Protein AF-A0A6B3ELK3-F1 (afdb_monomer)

Foldseek 3Di:
DAAEDEQQCHDCPPPDDPHHYHYDVHRPDPVGSVVVVVVVQVVVVPDPDDDDDDPPDDDPDPCVVVVVVVVCVVDVPDDDDFDFDADPVRDGDPVRDDDDCPDDPVD

Structure (mmCIF, N/CA/C/O backbone):
data_AF-A0A6B3ELK3-F1
#
_entry.id   AF-A0A6B3ELK3-F1
#
loop_
_atom_site.group_PDB
_atom_site.id
_atom_site.type_symbol
_atom_site.label_atom_id
_atom_site.label_alt_id
_atom_site.label_comp_id
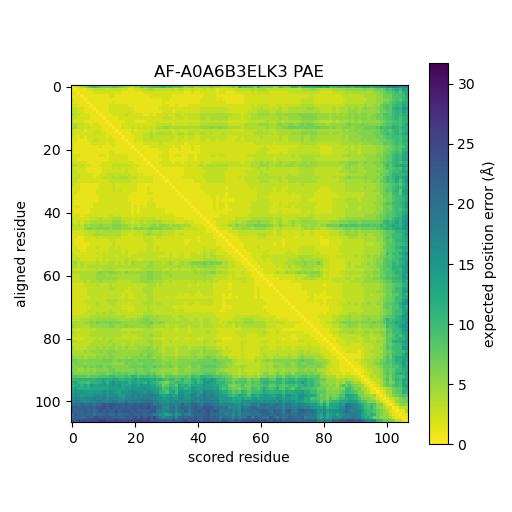_atom_site.label_asym_id
_atom_site.label_entity_id
_atom_site.label_seq_id
_atom_site.pdbx_PDB_ins_code
_atom_site.Cartn_x
_atom_site.Cartn_y
_atom_site.Cartn_z
_atom_site.occupancy
_atom_site.B_iso_or_equiv
_atom_site.auth_seq_id
_atom_site.auth_comp_id
_atom_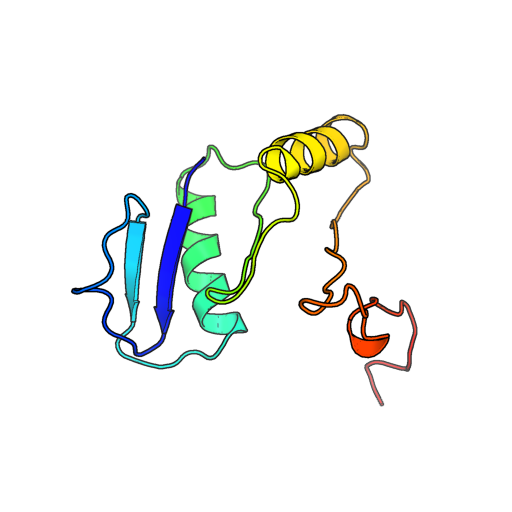site.auth_asym_id
_atom_sit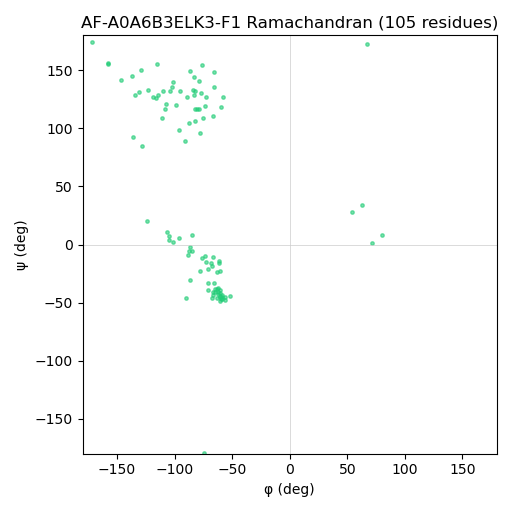e.auth_atom_id
_atom_site.pdbx_PDB_model_num
ATOM 1 N N . ALA A 1 1 ? -12.923 -2.562 -2.382 1.00 84.94 1 AL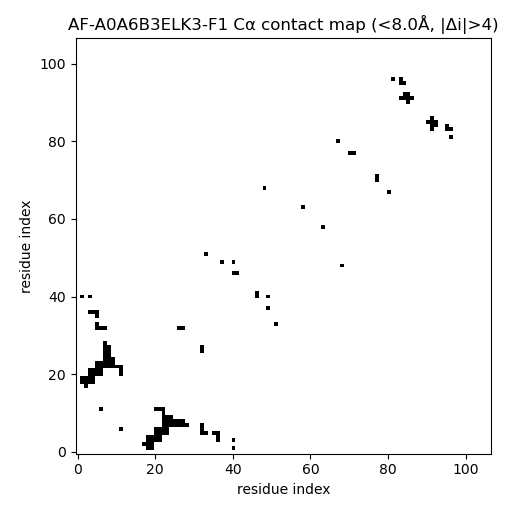A A N 1
ATOM 2 C CA . ALA A 1 1 ? -11.659 -1.874 -2.052 1.00 84.94 1 ALA A CA 1
ATOM 3 C C . ALA A 1 1 ? -10.982 -1.462 -3.352 1.00 84.94 1 ALA A C 1
ATOM 5 O O . ALA A 1 1 ? -11.174 -2.155 -4.346 1.00 84.94 1 ALA A O 1
ATOM 6 N N . ARG A 1 2 ? -10.230 -0.358 -3.365 1.00 94.38 2 ARG A N 1
ATOM 7 C CA . ARG A 1 2 ? -9.350 -0.010 -4.490 1.00 94.38 2 ARG A CA 1
ATOM 8 C C . ARG A 1 2 ? -7.987 -0.641 -4.233 1.00 94.38 2 ARG A C 1
ATOM 10 O O . ARG A 1 2 ? -7.436 -0.448 -3.156 1.00 94.38 2 ARG A O 1
ATOM 17 N N . VAL A 1 3 ? -7.474 -1.401 -5.194 1.00 96.12 3 VAL A N 1
ATOM 18 C CA . VAL A 1 3 ? -6.170 -2.067 -5.084 1.00 96.12 3 VAL A CA 1
ATOM 19 C C . VAL A 1 3 ? -5.276 -1.542 -6.195 1.00 96.12 3 VAL A C 1
ATOM 21 O O . VAL A 1 3 ? -5.669 -1.560 -7.361 1.00 96.12 3 VAL A O 1
ATOM 24 N N . VAL A 1 4 ? -4.091 -1.062 -5.826 1.00 97.75 4 VAL A N 1
ATOM 25 C CA . VAL A 1 4 ? -3.064 -0.586 -6.756 1.00 97.75 4 VAL A CA 1
ATOM 26 C C . VAL A 1 4 ? -1.853 -1.498 -6.618 1.00 97.75 4 VAL A C 1
ATOM 28 O O . VAL A 1 4 ? -1.348 -1.677 -5.515 1.00 97.75 4 VAL A O 1
ATOM 31 N N . LEU A 1 5 ? -1.395 -2.065 -7.732 1.00 97.88 5 LEU A N 1
ATOM 32 C CA . LEU A 1 5 ? -0.178 -2.869 -7.801 1.00 97.88 5 LEU A CA 1
ATOM 33 C C . LEU A 1 5 ? 0.899 -2.073 -8.537 1.00 97.88 5 LEU A C 1
ATOM 35 O O . LEU A 1 5 ? 0.741 -1.768 -9.721 1.00 97.88 5 LEU A O 1
ATOM 39 N N . VAL A 1 6 ? 1.991 -1.745 -7.849 1.00 98.31 6 VAL A N 1
ATOM 40 C CA . VAL A 1 6 ? 3.097 -0.960 -8.413 1.00 98.31 6 VAL A CA 1
ATOM 41 C C . VAL A 1 6 ? 4.230 -1.884 -8.842 1.00 98.31 6 VAL A C 1
ATOM 43 O O . VAL A 1 6 ? 4.819 -2.584 -8.027 1.00 98.31 6 VAL A O 1
ATOM 46 N N . GLY A 1 7 ? 4.563 -1.860 -10.130 1.00 97.81 7 GLY A N 1
ATOM 47 C CA . GLY A 1 7 ? 5.693 -2.591 -10.694 1.00 97.81 7 GLY A CA 1
ATOM 48 C C . GLY A 1 7 ? 6.936 -1.716 -10.672 1.00 97.81 7 GLY A C 1
ATOM 49 O O . GLY A 1 7 ? 7.188 -0.983 -11.622 1.00 97.81 7 GLY A O 1
ATOM 50 N N . ASN A 1 8 ? 7.708 -1.754 -9.591 1.00 97.06 8 ASN A N 1
ATOM 51 C CA . ASN A 1 8 ? 8.845 -0.854 -9.390 1.00 97.06 8 ASN A CA 1
ATOM 52 C C . ASN A 1 8 ? 10.069 -1.301 -10.223 1.00 97.06 8 ASN A C 1
ATOM 54 O O . ASN A 1 8 ? 10.794 -2.206 -9.813 1.00 97.06 8 ASN A O 1
ATOM 58 N N . ALA A 1 9 ? 10.262 -0.729 -11.420 1.00 97.44 9 ALA A N 1
ATOM 59 C CA . ALA A 1 9 ? 11.136 -1.265 -12.482 1.00 97.44 9 ALA A CA 1
ATOM 60 C C . ALA A 1 9 ? 10.834 -2.722 -12.876 1.00 97.44 9 ALA A C 1
ATOM 62 O O . ALA A 1 9 ? 11.719 -3.455 -13.315 1.00 97.44 9 ALA A O 1
ATOM 63 N N . THR A 1 10 ? 9.583 -3.154 -12.709 1.00 95.94 10 THR A N 1
ATOM 64 C CA . THR A 1 10 ? 9.159 -4.533 -12.973 1.00 95.94 10 THR A CA 1
ATOM 65 C C . THR A 1 10 ? 7.912 -4.534 -13.844 1.00 95.94 10 THR A C 1
ATOM 67 O O . THR A 1 10 ? 6.945 -3.821 -13.570 1.00 95.94 10 THR A O 1
ATOM 70 N N . SER A 1 11 ? 7.928 -5.339 -14.908 1.00 96.19 11 SER A N 1
ATOM 71 C CA . SER A 1 11 ? 6.761 -5.516 -15.774 1.00 96.19 11 SER A CA 1
ATOM 72 C C . SER A 1 11 ? 5.625 -6.195 -15.013 1.00 96.19 11 SER A C 1
ATOM 74 O O . SER A 1 11 ? 5.833 -7.201 -14.343 1.00 96.19 11 SER A O 1
ATOM 76 N N . LEU A 1 12 ? 4.406 -5.680 -15.178 1.00 97.44 12 LEU A N 1
ATOM 77 C CA . LEU A 1 12 ? 3.180 -6.285 -14.644 1.00 97.44 12 LEU A CA 1
ATOM 78 C C . LEU A 1 12 ? 2.326 -6.947 -15.737 1.00 97.44 12 LEU A C 1
ATOM 80 O O . LEU A 1 12 ? 1.161 -7.277 -15.492 1.00 97.44 12 LEU A O 1
ATOM 84 N N . ALA A 1 13 ? 2.857 -7.095 -16.956 1.00 96.25 13 ALA A N 1
ATOM 85 C CA . ALA A 1 13 ? 2.103 -7.602 -18.105 1.00 96.25 13 ALA A CA 1
ATOM 86 C C . ALA A 1 13 ? 1.495 -8.985 -17.820 1.00 96.25 13 ALA A C 1
ATOM 88 O O . ALA A 1 13 ? 0.295 -9.175 -18.014 1.00 96.25 13 ALA A O 1
ATOM 89 N N . ASP A 1 14 ? 2.293 -9.881 -17.237 1.00 96.19 14 ASP A N 1
ATOM 90 C CA . ASP A 1 14 ? 1.922 -11.282 -17.005 1.00 96.19 14 ASP A CA 1
ATOM 91 C C . ASP A 1 14 ? 1.161 -11.517 -15.686 1.00 96.19 14 ASP A C 1
ATOM 93 O O . ASP A 1 14 ? 0.739 -12.634 -15.394 1.00 96.19 14 ASP A O 1
ATOM 97 N N . VAL A 1 15 ? 0.948 -10.475 -14.874 1.00 96.50 15 VAL A N 1
ATOM 98 C CA . VAL A 1 15 ? 0.263 -10.604 -13.579 1.00 96.50 15 VAL A CA 1
ATOM 99 C C . VAL A 1 15 ? -1.254 -10.597 -13.780 1.00 96.50 15 VAL A C 1
ATOM 101 O O . VAL A 1 15 ? -1.839 -9.549 -14.034 1.00 96.50 15 VAL A O 1
ATOM 104 N N . ALA A 1 16 ? -1.939 -11.730 -13.658 1.00 96.75 16 ALA A N 1
ATOM 105 C CA . ALA A 1 16 ? -3.403 -11.760 -13.722 1.00 96.75 16 ALA A CA 1
ATOM 106 C C . ALA A 1 16 ? -4.018 -11.222 -12.414 1.00 96.75 16 ALA A C 1
ATOM 108 O O . ALA A 1 16 ? -3.932 -11.866 -11.374 1.00 96.75 16 ALA A O 1
ATOM 109 N N . THR A 1 17 ? -4.621 -10.030 -12.449 1.00 95.69 17 THR A N 1
ATOM 110 C CA . THR A 1 17 ? -5.254 -9.394 -11.281 1.00 95.69 17 THR A CA 1
ATOM 111 C C . THR A 1 17 ? -6.294 -8.362 -11.712 1.00 95.69 17 THR A C 1
ATOM 113 O O . THR A 1 17 ? -6.196 -7.801 -12.805 1.00 95.69 17 THR A O 1
ATOM 116 N N . GLU A 1 18 ? -7.265 -8.092 -10.841 1.00 96.19 18 GLU A N 1
ATOM 117 C CA . GLU A 1 18 ? -8.232 -6.995 -10.984 1.00 96.19 18 GLU A CA 1
ATOM 118 C C . GLU A 1 18 ? -7.688 -5.655 -10.451 1.00 96.19 18 GLU A C 1
ATOM 120 O O . GLU A 1 18 ? -8.334 -4.618 -10.593 1.00 96.19 18 GLU A O 1
ATOM 125 N N . ALA A 1 19 ? -6.501 -5.656 -9.832 1.00 96.94 19 ALA A N 1
ATOM 126 C CA . ALA A 1 19 ? -5.865 -4.445 -9.327 1.00 96.94 19 ALA A CA 1
ATOM 127 C C . ALA A 1 19 ? -5.474 -3.476 -10.456 1.00 96.94 19 ALA A C 1
ATOM 129 O O . ALA A 1 19 ? -5.062 -3.880 -11.548 1.00 96.94 19 ALA A O 1
ATOM 130 N N . THR A 1 20 ? -5.505 -2.178 -10.156 1.00 97.38 20 THR A N 1
ATOM 131 C CA . THR A 1 20 ? -4.937 -1.148 -11.028 1.00 97.38 20 THR A CA 1
ATOM 132 C C . THR A 1 20 ? -3.421 -1.319 -11.076 1.00 97.38 20 THR A C 1
ATOM 134 O O . THR A 1 20 ? -2.729 -1.082 -10.086 1.00 97.38 20 THR A O 1
ATOM 137 N N . LYS A 1 21 ? -2.894 -1.735 -12.228 1.00 97.94 21 LYS A N 1
ATOM 138 C CA . LYS A 1 21 ? -1.455 -1.933 -12.446 1.00 97.94 21 LYS A CA 1
ATOM 139 C C . LYS A 1 21 ? -0.762 -0.617 -12.787 1.00 97.94 21 LYS A C 1
ATOM 141 O O . LYS A 1 21 ? -1.194 0.089 -13.695 1.00 97.94 21 LYS A O 1
ATOM 146 N N . VAL A 1 22 ? 0.357 -0.343 -12.126 1.00 98.00 22 VAL A N 1
ATOM 147 C CA . VAL A 1 22 ? 1.192 0.844 -12.350 1.00 98.00 22 VAL A CA 1
ATOM 148 C C . VAL A 1 22 ? 2.639 0.394 -12.571 1.00 98.00 22 VAL A C 1
ATOM 150 O O . VAL A 1 22 ? 3.411 0.313 -11.614 1.00 98.00 22 VAL A O 1
ATOM 153 N N . PRO A 1 23 ? 3.025 0.022 -13.805 1.00 97.69 23 PRO A N 1
ATOM 154 C CA . PRO A 1 23 ? 4.415 -0.294 -14.110 1.00 97.69 23 PRO A CA 1
ATOM 155 C C . PRO A 1 23 ? 5.245 0.996 -14.144 1.00 97.69 23 PRO A C 1
ATOM 157 O O . PRO A 1 23 ? 4.914 1.941 -14.860 1.00 97.69 23 PRO A O 1
ATOM 160 N N . LEU A 1 24 ? 6.334 1.028 -13.382 1.00 98.25 24 LEU A N 1
ATOM 161 C CA . LEU A 1 24 ? 7.309 2.114 -13.365 1.00 98.25 24 LEU A CA 1
ATOM 162 C C . LEU A 1 24 ? 8.536 1.713 -14.181 1.00 98.25 24 LEU A C 1
ATOM 164 O O . LEU A 1 24 ? 8.992 0.574 -14.107 1.00 98.25 24 LEU A O 1
ATOM 168 N N . ALA A 1 25 ? 9.085 2.659 -14.944 1.00 97.44 25 ALA A N 1
ATOM 169 C CA . ALA A 1 25 ? 10.298 2.427 -15.727 1.00 97.44 25 ALA A CA 1
ATOM 170 C C . ALA A 1 25 ? 11.553 2.313 -14.845 1.00 97.44 25 ALA A C 1
ATOM 172 O O . ALA A 1 2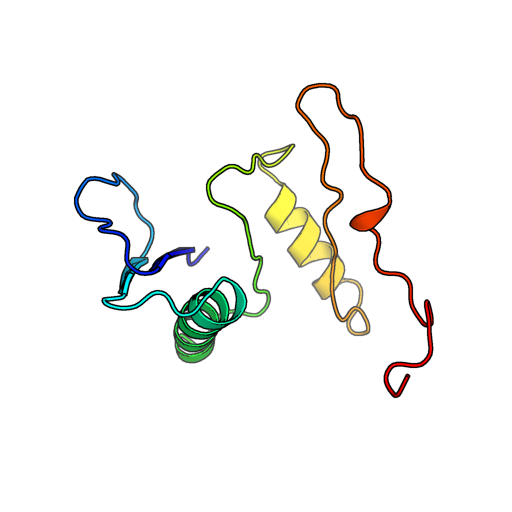5 ? 12.470 1.561 -15.165 1.00 97.44 25 ALA A O 1
ATOM 173 N N . GLU A 1 26 ? 11.583 3.045 -13.731 1.00 97.62 26 GLU A N 1
ATOM 174 C CA . GLU A 1 26 ? 12.712 3.108 -12.805 1.00 97.62 26 GLU A CA 1
ATOM 175 C C . GLU A 1 26 ? 12.337 2.534 -11.438 1.00 97.62 26 GLU A C 1
ATOM 177 O O . GLU A 1 26 ? 11.169 2.518 -11.046 1.00 97.62 26 GLU A O 1
ATOM 182 N N . ASN A 1 27 ? 13.350 2.063 -10.709 1.00 97.88 27 ASN A N 1
ATOM 183 C CA . ASN A 1 27 ? 13.184 1.560 -9.354 1.00 97.88 27 ASN A CA 1
ATOM 184 C C . ASN A 1 27 ? 13.309 2.740 -8.391 1.00 97.88 27 ASN A C 1
ATOM 186 O O . ASN A 1 27 ? 14.412 3.208 -8.113 1.00 97.88 27 ASN A O 1
ATOM 190 N N . LEU A 1 28 ? 12.181 3.198 -7.857 1.00 97.94 28 LEU A N 1
ATOM 191 C CA . LEU A 1 28 ? 12.116 4.317 -6.915 1.00 97.94 28 LEU A CA 1
ATOM 192 C C . LEU A 1 28 ? 12.354 3.884 -5.453 1.00 97.94 28 LEU A C 1
ATOM 194 O O . LEU A 1 28 ? 12.135 4.658 -4.520 1.00 97.94 28 LEU A O 1
ATOM 198 N N . GLY A 1 29 ? 12.755 2.628 -5.233 1.00 96.19 29 GLY A N 1
ATOM 199 C CA . GLY A 1 29 ? 12.765 1.982 -3.924 1.00 96.19 29 GLY A CA 1
ATOM 200 C C . GLY A 1 29 ? 11.357 1.754 -3.359 1.00 96.19 29 GLY A C 1
ATOM 201 O O . GLY A 1 29 ? 10.358 2.220 -3.908 1.00 96.19 29 GLY A O 1
ATOM 202 N N . CYS A 1 30 ? 11.275 1.034 -2.237 1.00 92.62 30 CYS A N 1
ATOM 203 C CA . CYS A 1 30 ? 10.003 0.747 -1.562 1.00 92.62 30 CYS A CA 1
ATOM 204 C C . CYS A 1 30 ? 9.218 2.035 -1.203 1.00 92.62 30 CYS A C 1
ATOM 206 O O . CYS A 1 30 ? 8.054 2.135 -1.593 1.00 92.62 30 CYS A O 1
ATOM 208 N N . PRO A 1 31 ? 9.825 3.078 -0.589 1.00 95.19 31 PRO A N 1
ATOM 209 C CA . PRO A 1 31 ? 9.095 4.311 -0.281 1.00 95.19 31 PRO A CA 1
ATOM 210 C C . PRO A 1 31 ? 8.590 5.055 -1.524 1.00 95.19 31 PRO A C 1
ATOM 212 O O . PRO A 1 31 ? 7.487 5.595 -1.511 1.00 95.19 31 PRO A O 1
ATOM 215 N N . GLY A 1 32 ? 9.374 5.081 -2.606 1.00 97.38 32 GLY A N 1
ATOM 216 C CA . GLY A 1 32 ? 8.982 5.759 -3.839 1.00 97.38 32 GLY A CA 1
ATOM 217 C C . GLY A 1 32 ? 7.808 5.070 -4.532 1.00 97.38 32 GLY A C 1
ATOM 218 O O . GLY A 1 32 ? 6.834 5.734 -4.880 1.00 97.38 32 GLY A O 1
ATOM 219 N N . GLY A 1 33 ? 7.846 3.738 -4.656 1.00 97.25 33 GLY A N 1
ATOM 220 C CA . GLY A 1 33 ? 6.726 2.966 -5.207 1.00 97.25 33 GLY A CA 1
ATOM 221 C C . GLY A 1 33 ? 5.443 3.122 -4.384 1.00 97.25 33 GLY A C 1
ATOM 222 O O . GLY A 1 33 ? 4.367 3.342 -4.941 1.00 97.25 33 GLY A O 1
ATOM 223 N N . ARG A 1 34 ? 5.563 3.110 -3.052 1.00 96.81 34 ARG A N 1
ATOM 224 C CA . ARG A 1 34 ? 4.451 3.367 -2.128 1.00 96.81 34 ARG A CA 1
ATOM 225 C C . ARG A 1 34 ? 3.824 4.744 -2.334 1.00 96.81 34 ARG A C 1
ATOM 227 O O . ARG A 1 34 ? 2.602 4.851 -2.388 1.00 96.81 34 ARG A O 1
ATOM 234 N N . ASN A 1 35 ? 4.641 5.788 -2.482 1.00 97.56 35 ASN A N 1
ATOM 235 C CA . ASN A 1 35 ? 4.147 7.148 -2.708 1.00 97.56 35 ASN A CA 1
ATOM 236 C C . ASN A 1 35 ? 3.329 7.257 -4.003 1.00 97.56 35 ASN A C 1
ATOM 238 O O . ASN A 1 35 ? 2.280 7.892 -3.991 1.00 97.56 35 ASN A O 1
ATOM 242 N N . VAL A 1 36 ? 3.741 6.574 -5.078 1.00 97.94 36 VAL A N 1
ATOM 243 C CA . VAL A 1 36 ? 2.973 6.532 -6.336 1.00 97.94 36 VAL A CA 1
ATOM 244 C C . VAL A 1 36 ? 1.574 5.942 -6.121 1.00 97.94 36 VAL A C 1
ATOM 246 O O . VAL A 1 36 ? 0.582 6.512 -6.576 1.00 97.94 36 VAL A O 1
ATOM 249 N N . ALA A 1 37 ? 1.465 4.816 -5.405 1.00 97.31 37 ALA A N 1
ATOM 250 C CA . ALA A 1 37 ? 0.162 4.220 -5.099 1.00 97.31 37 ALA A CA 1
ATOM 251 C C . ALA A 1 37 ? -0.693 5.130 -4.204 1.00 97.31 37 ALA A C 1
ATOM 253 O O . ALA A 1 37 ? -1.894 5.269 -4.436 1.00 97.31 37 ALA A O 1
ATOM 254 N N . LEU A 1 38 ? -0.078 5.763 -3.200 1.00 96.81 38 LEU A N 1
ATOM 255 C CA . LEU A 1 38 ? -0.755 6.678 -2.282 1.00 96.81 38 LEU A CA 1
ATOM 256 C C . LEU A 1 38 ? -1.329 7.902 -2.995 1.00 96.81 38 LEU A C 1
ATOM 258 O O . LEU A 1 38 ? -2.446 8.303 -2.681 1.00 96.81 38 LEU A O 1
ATOM 262 N N . GLU A 1 39 ? -0.604 8.481 -3.951 1.00 97.06 39 GLU A N 1
ATOM 263 C CA . GLU A 1 39 ? -1.103 9.598 -4.755 1.00 97.06 39 GLU A CA 1
ATOM 264 C C . GLU A 1 39 ? -2.350 9.194 -5.548 1.00 97.06 39 GLU A C 1
ATOM 266 O O . GLU A 1 39 ? -3.377 9.859 -5.439 1.00 97.06 39 GLU A O 1
ATOM 271 N N . LEU A 1 40 ? -2.316 8.050 -6.239 1.00 96.75 40 LEU A N 1
ATOM 272 C CA . LEU A 1 40 ? -3.467 7.542 -6.996 1.00 96.75 40 LEU A CA 1
ATOM 273 C C . LEU A 1 40 ? -4.682 7.240 -6.110 1.00 96.75 40 LEU A C 1
ATOM 275 O O . LEU A 1 40 ? -5.817 7.544 -6.481 1.00 96.75 40 LEU A O 1
ATOM 279 N N . LEU A 1 41 ? -4.458 6.628 -4.945 1.00 96.75 41 LEU A N 1
ATOM 280 C CA . LEU A 1 41 ? -5.527 6.336 -3.991 1.00 96.75 41 LEU A CA 1
ATOM 281 C C . LEU A 1 41 ? -6.114 7.625 -3.410 1.00 96.75 41 LEU A C 1
ATOM 283 O O . LEU A 1 41 ? -7.333 7.761 -3.354 1.00 96.75 41 LEU A O 1
ATOM 287 N N . ARG A 1 42 ? -5.278 8.597 -3.037 1.00 95.31 42 ARG A N 1
ATOM 288 C CA . ARG A 1 42 ? -5.735 9.901 -2.539 1.00 95.31 42 ARG A CA 1
ATOM 289 C C . ARG A 1 42 ? -6.566 10.639 -3.588 1.00 95.31 42 ARG A C 1
ATOM 291 O O . ARG A 1 42 ? -7.628 11.162 -3.261 1.00 95.31 42 ARG A O 1
ATOM 298 N N . ASP A 1 43 ? -6.111 10.653 -4.836 1.00 95.75 43 ASP A N 1
ATOM 299 C CA . ASP A 1 43 ? -6.761 11.389 -5.924 1.00 95.75 43 ASP A CA 1
ATOM 300 C C . ASP A 1 43 ? -8.132 10.794 -6.310 1.00 95.75 43 ASP A C 1
ATOM 302 O O . ASP A 1 43 ? -8.951 11.476 -6.926 1.00 95.75 43 ASP A O 1
ATOM 306 N N . SER A 1 44 ? -8.432 9.554 -5.898 1.00 92.88 44 SER A N 1
ATOM 307 C CA . SER A 1 44 ? -9.771 8.965 -6.049 1.00 92.88 44 SER A CA 1
ATOM 308 C C . SER A 1 44 ? -10.832 9.583 -5.127 1.00 92.88 44 SER A C 1
ATOM 310 O O . SER A 1 44 ? -12.021 9.519 -5.441 1.00 92.88 44 SER A O 1
ATOM 312 N N . GLY A 1 45 ? -10.414 10.228 -4.031 1.00 93.50 45 GLY A N 1
ATOM 313 C CA . GLY A 1 45 ? -11.276 11.016 -3.144 1.00 93.50 45 GLY A CA 1
ATOM 314 C C . GLY A 1 45 ? -12.249 10.223 -2.263 1.00 93.50 45 GLY A C 1
ATOM 315 O O . GLY A 1 45 ? -12.999 10.839 -1.513 1.00 93.50 45 GLY A O 1
ATOM 316 N N . ASP A 1 46 ? -12.248 8.890 -2.332 1.00 93.62 46 ASP A N 1
ATOM 317 C CA . ASP A 1 46 ? -13.162 7.998 -1.601 1.00 93.62 46 ASP A CA 1
ATOM 318 C C . ASP A 1 46 ? -12.429 6.956 -0.733 1.00 93.62 46 ASP A C 1
ATOM 320 O O . ASP A 1 46 ? -12.993 5.921 -0.374 1.00 93.62 46 ASP A O 1
ATOM 324 N N . VAL A 1 47 ? -11.159 7.217 -0.404 1.00 94.81 47 VAL A N 1
ATOM 325 C CA . VAL A 1 47 ? -10.307 6.329 0.399 1.00 94.81 47 VAL A CA 1
ATOM 326 C C . VAL A 1 47 ? -10.031 6.951 1.768 1.00 94.81 47 VAL A C 1
ATOM 328 O O . VAL A 1 47 ? -9.250 7.893 1.878 1.00 94.81 47 VAL A O 1
ATOM 331 N N . ASP A 1 48 ? -10.627 6.375 2.814 1.00 92.50 48 ASP A N 1
ATOM 332 C CA . ASP A 1 48 ? -10.429 6.809 4.209 1.00 92.50 48 ASP A CA 1
ATOM 333 C C . ASP A 1 48 ? -9.218 6.144 4.883 1.00 92.50 48 ASP A C 1
ATOM 335 O O . ASP A 1 48 ? -8.581 6.720 5.764 1.00 92.50 48 ASP A O 1
ATOM 339 N N . VAL A 1 49 ? -8.902 4.909 4.483 1.00 94.44 49 VAL A N 1
ATOM 340 C CA . VAL A 1 49 ? -7.827 4.094 5.062 1.00 94.44 49 VAL A CA 1
ATOM 341 C C . VAL A 1 49 ? -7.018 3.468 3.937 1.00 94.44 49 VAL A C 1
ATOM 343 O O . VAL A 1 49 ? -7.572 2.808 3.058 1.00 94.44 49 VAL A O 1
ATOM 346 N N . VAL A 1 50 ? -5.697 3.631 3.995 1.00 95.56 50 VAL A N 1
ATOM 347 C CA . VAL A 1 50 ? -4.765 2.924 3.114 1.00 95.56 50 VAL A CA 1
ATOM 348 C C . VAL A 1 50 ? -4.087 1.808 3.895 1.00 95.56 50 VAL A C 1
ATOM 350 O O . VAL A 1 50 ? -3.586 2.027 4.997 1.00 95.56 50 VAL A O 1
ATOM 353 N N . VAL A 1 51 ? -4.061 0.614 3.305 1.00 95.06 51 VAL A N 1
ATOM 354 C CA . VAL A 1 51 ? -3.288 -0.527 3.797 1.00 95.06 51 VAL A CA 1
ATOM 355 C C . VAL A 1 51 ? -2.216 -0.836 2.768 1.00 95.06 51 VAL A C 1
ATOM 357 O O . VAL A 1 51 ? -2.510 -0.975 1.583 1.00 95.06 51 VAL A O 1
ATOM 360 N N . GLU A 1 52 ? -0.980 -0.933 3.231 1.00 93.38 52 GLU A N 1
ATOM 361 C CA . GLU A 1 52 ? 0.152 -1.348 2.417 1.00 93.38 52 GLU A CA 1
ATOM 362 C C . GLU A 1 52 ? 0.496 -2.806 2.718 1.00 93.38 52 GLU A C 1
ATOM 364 O O . GLU A 1 52 ? 0.530 -3.200 3.885 1.00 93.38 52 GLU A O 1
ATOM 369 N N . LEU A 1 53 ? 0.747 -3.586 1.668 1.00 94.06 53 LEU A N 1
ATOM 370 C CA . LEU A 1 53 ? 1.123 -4.992 1.746 1.00 94.06 53 LEU A CA 1
ATOM 371 C C . LEU A 1 53 ? 2.257 -5.277 0.763 1.00 94.06 53 LEU A C 1
ATOM 373 O O . LEU A 1 53 ? 2.270 -4.721 -0.338 1.00 94.06 53 LEU A O 1
ATOM 377 N N . ASP A 1 54 ? 3.151 -6.175 1.167 1.00 91.94 54 ASP A N 1
ATOM 378 C CA . ASP A 1 54 ? 4.156 -6.762 0.285 1.00 91.94 54 ASP A CA 1
ATOM 379 C C . ASP A 1 54 ? 3.502 -7.820 -0.626 1.00 91.94 54 ASP A C 1
ATOM 381 O O . ASP A 1 54 ? 2.457 -8.393 -0.297 1.00 91.94 54 ASP A O 1
ATOM 385 N N . ASP A 1 55 ? 4.100 -8.071 -1.788 1.00 92.75 55 ASP A N 1
ATOM 386 C CA . ASP A 1 55 ? 3.606 -9.015 -2.798 1.00 92.75 55 ASP A CA 1
ATOM 387 C C . ASP A 1 55 ? 3.859 -10.491 -2.446 1.00 92.75 55 ASP A C 1
ATOM 389 O O . ASP A 1 55 ? 3.270 -11.384 -3.058 1.00 92.75 55 ASP A O 1
ATOM 393 N N . ASP A 1 56 ? 4.680 -10.745 -1.430 1.00 92.00 56 ASP A N 1
ATOM 394 C CA . ASP A 1 56 ? 4.968 -12.057 -0.849 1.00 92.00 56 ASP A CA 1
ATOM 395 C C . ASP A 1 56 ? 4.282 -12.284 0.516 1.00 92.00 56 ASP A C 1
ATOM 397 O O . ASP A 1 56 ? 4.503 -13.303 1.175 1.00 92.00 56 ASP A O 1
ATOM 401 N N . GLY A 1 57 ? 3.412 -11.358 0.934 1.00 90.38 57 GLY A N 1
ATOM 402 C CA . GLY A 1 57 ? 2.671 -11.433 2.189 1.00 90.38 57 GLY A CA 1
ATOM 403 C C . GLY A 1 57 ? 1.353 -12.208 2.093 1.00 90.38 57 GLY A C 1
ATOM 404 O O . GLY A 1 57 ? 0.648 -12.177 1.084 1.00 90.38 57 GLY A O 1
ATOM 405 N N . LEU A 1 58 ? 0.960 -12.846 3.201 1.00 91.94 58 LEU A N 1
ATOM 406 C CA . LEU A 1 58 ? -0.356 -13.468 3.358 1.00 91.94 58 LEU A CA 1
ATOM 407 C C . LEU A 1 58 ? -1.086 -12.891 4.576 1.00 91.94 58 LEU A C 1
ATOM 409 O O . LEU A 1 58 ? -0.530 -12.792 5.671 1.00 91.94 58 LEU A O 1
ATOM 413 N N . LEU A 1 59 ? -2.359 -12.537 4.397 1.00 92.31 59 LEU A N 1
ATOM 414 C CA . LEU A 1 59 ? -3.236 -12.165 5.505 1.00 92.31 59 LEU A CA 1
ATOM 415 C C . LEU A 1 59 ? -3.732 -13.418 6.229 1.00 92.31 59 LEU A C 1
ATOM 417 O O . LEU A 1 59 ? -4.087 -14.414 5.608 1.00 92.31 59 LEU A O 1
ATOM 421 N N . VAL A 1 60 ? -3.806 -13.349 7.556 1.00 89.94 60 VAL A N 1
ATOM 422 C CA . VAL A 1 60 ? -4.200 -14.494 8.397 1.00 89.94 60 VAL A CA 1
ATOM 423 C C . VAL A 1 60 ? -5.693 -14.836 8.325 1.00 89.94 60 VAL A C 1
ATOM 425 O O . VAL A 1 60 ? -6.092 -15.904 8.784 1.00 89.94 60 VAL A O 1
ATOM 428 N N . ALA A 1 61 ? -6.518 -13.926 7.800 1.00 92.31 61 ALA A N 1
ATOM 429 C CA . ALA A 1 61 ? -7.961 -14.088 7.663 1.00 92.31 61 ALA A CA 1
ATOM 430 C C . ALA A 1 61 ? -8.531 -13.167 6.569 1.00 92.31 61 ALA A C 1
ATOM 432 O O . ALA A 1 61 ? -7.977 -12.103 6.280 1.00 92.31 61 ALA A O 1
ATOM 433 N N . ASP A 1 62 ? -9.686 -13.539 6.018 1.00 94.69 62 ASP A N 1
ATOM 434 C CA . ASP A 1 62 ? -10.355 -12.805 4.930 1.00 94.69 62 ASP A CA 1
ATOM 435 C C . ASP A 1 62 ? -11.011 -11.489 5.388 1.00 94.69 62 ASP A C 1
ATOM 437 O O . ASP A 1 62 ? -11.472 -10.684 4.578 1.00 94.69 62 ASP A O 1
ATOM 441 N N . ASP A 1 63 ? -11.097 -11.256 6.698 1.00 96.06 63 ASP A N 1
ATOM 442 C CA . ASP A 1 63 ? -11.767 -10.102 7.288 1.00 96.06 63 ASP A CA 1
ATOM 443 C C . ASP A 1 63 ? -10.833 -9.014 7.823 1.00 96.06 63 ASP A C 1
ATOM 445 O O . ASP A 1 63 ? -11.320 -8.009 8.350 1.00 96.06 63 ASP A O 1
ATOM 449 N N . VAL A 1 64 ? -9.516 -9.161 7.651 1.00 95.06 64 VAL A N 1
ATOM 450 C CA . VAL A 1 64 ? -8.515 -8.239 8.212 1.00 95.06 64 VAL A CA 1
ATOM 451 C C . VAL A 1 64 ? -8.817 -6.777 7.865 1.00 95.06 64 VAL A C 1
ATOM 453 O O . VAL A 1 64 ? -8.801 -5.923 8.749 1.00 95.06 64 VAL A O 1
ATOM 456 N N . PHE A 1 65 ? -9.177 -6.462 6.618 1.00 94.19 65 PHE A N 1
ATOM 457 C CA . PHE A 1 65 ? -9.480 -5.077 6.229 1.00 94.19 65 PHE A CA 1
ATOM 458 C C . PHE A 1 65 ? -10.726 -4.507 6.916 1.00 94.19 65 PHE A C 1
ATOM 460 O O . PHE A 1 65 ? -10.746 -3.321 7.241 1.00 94.19 65 PHE A O 1
ATOM 467 N N . ARG A 1 66 ? -11.738 -5.341 7.198 1.00 95.50 66 ARG A N 1
ATOM 468 C CA . ARG A 1 66 ? -12.926 -4.924 7.961 1.00 95.50 66 ARG A CA 1
ATOM 469 C C . ARG A 1 66 ? -12.556 -4.600 9.404 1.00 95.50 66 ARG A C 1
ATOM 471 O O . ARG A 1 66 ? -13.045 -3.617 9.954 1.00 95.50 66 ARG A O 1
ATOM 478 N N . GLN A 1 67 ? -11.687 -5.412 10.005 1.00 96.00 67 GLN A N 1
ATOM 479 C CA . GLN A 1 67 ? -11.194 -5.163 11.358 1.00 96.00 67 GLN A CA 1
ATOM 480 C C . GLN A 1 67 ? -10.393 -3.856 11.410 1.00 96.00 67 GLN A C 1
ATOM 482 O O . GLN A 1 67 ? -10.662 -3.013 12.260 1.00 96.00 67 GLN A O 1
ATOM 487 N N . VAL A 1 68 ? -9.480 -3.634 10.456 1.00 96.25 68 VAL A N 1
ATOM 488 C CA . VAL A 1 68 ? -8.704 -2.385 10.366 1.00 96.25 68 VAL A CA 1
ATOM 489 C C . VAL A 1 68 ? -9.615 -1.167 10.208 1.00 96.25 68 VAL A C 1
ATOM 491 O O . VAL A 1 68 ? -9.442 -0.197 10.942 1.00 96.25 68 VAL A O 1
ATOM 494 N N . SER A 1 69 ? -10.613 -1.207 9.316 1.00 95.31 69 SER A N 1
ATOM 495 C CA . SER A 1 69 ? -11.556 -0.088 9.177 1.00 95.31 69 SER A CA 1
ATOM 496 C C . SER A 1 69 ? -12.361 0.157 10.455 1.00 95.31 69 SER A C 1
ATOM 498 O O . SER A 1 69 ? -12.596 1.308 10.814 1.00 95.31 69 SER A O 1
ATOM 500 N N . GLY A 1 70 ? -12.746 -0.913 11.164 1.00 96.94 70 GLY A N 1
ATOM 501 C CA . GLY A 1 70 ? -13.438 -0.822 12.450 1.00 96.94 70 GLY A CA 1
ATOM 502 C C . GLY A 1 70 ? -12.605 -0.092 13.503 1.00 96.94 70 GLY A C 1
ATOM 503 O O . GLY A 1 70 ? -13.108 0.823 14.145 1.00 96.94 70 GLY A O 1
ATOM 504 N N . LEU A 1 71 ? -11.307 -0.402 13.601 1.00 97.56 71 LEU A N 1
ATOM 505 C CA . LEU A 1 71 ? -10.399 0.254 14.548 1.00 97.56 71 LEU A CA 1
ATOM 506 C C . LEU A 1 71 ? -10.325 1.776 14.349 1.00 97.56 71 LEU A C 1
ATOM 508 O O . LEU A 1 71 ? -10.349 2.521 15.328 1.00 97.56 71 LEU A O 1
ATOM 512 N N . PHE A 1 72 ? -10.241 2.244 13.100 1.00 97.19 72 PHE A N 1
ATOM 513 C CA . PHE A 1 72 ? -10.229 3.681 12.805 1.00 97.19 72 PHE A CA 1
ATOM 514 C C . PHE A 1 72 ? -11.596 4.335 13.043 1.00 97.19 72 PHE A C 1
ATOM 516 O O . PHE A 1 72 ? -11.655 5.441 13.578 1.00 97.19 72 PHE A O 1
ATOM 523 N N . ALA A 1 73 ? -12.693 3.654 12.698 1.00 96.31 73 ALA A N 1
ATOM 524 C CA . ALA A 1 73 ? -14.045 4.165 12.924 1.00 96.31 73 ALA A CA 1
ATOM 525 C C . ALA A 1 73 ? -14.377 4.310 14.421 1.00 96.31 73 ALA A C 1
ATOM 527 O O . ALA A 1 73 ? -15.024 5.273 14.828 1.00 96.31 73 ALA A O 1
ATOM 528 N N . GLU A 1 74 ? -13.919 3.368 15.244 1.00 98.06 74 GLU A N 1
ATOM 529 C CA . GLU A 1 74 ? -14.153 3.353 16.691 1.00 98.06 74 GLU A CA 1
ATOM 530 C C . GLU A 1 74 ? -13.252 4.336 17.453 1.00 98.06 74 GLU A C 1
ATOM 532 O O . GLU A 1 74 ? -13.599 4.764 18.556 1.00 98.06 74 GLU A O 1
ATOM 537 N N . ASN A 1 75 ? -12.103 4.717 16.884 1.00 97.31 75 ASN A N 1
ATOM 538 C CA . ASN A 1 75 ? -11.134 5.586 17.541 1.00 97.31 75 ASN A CA 1
ATOM 539 C C . ASN A 1 75 ? -10.581 6.667 16.593 1.00 97.31 75 ASN A C 1
ATOM 541 O O . ASN A 1 75 ? -9.532 6.466 15.978 1.00 97.31 75 ASN A O 1
ATOM 545 N N . PRO A 1 76 ? -11.192 7.867 16.566 1.00 94.44 76 PRO A N 1
ATOM 546 C CA . PRO A 1 76 ? -10.715 8.991 15.754 1.00 94.44 76 PRO A CA 1
ATOM 547 C C . PRO A 1 76 ? -9.298 9.486 16.094 1.00 94.44 76 PRO A C 1
ATOM 549 O O . PRO A 1 76 ? -8.712 10.241 15.323 1.00 94.44 76 PRO A O 1
ATOM 552 N N . GLY A 1 77 ? -8.746 9.110 17.255 1.00 96.25 77 GLY A N 1
ATOM 553 C CA . GLY A 1 77 ? -7.370 9.429 17.646 1.00 96.25 77 GLY A CA 1
ATOM 554 C C . GLY A 1 77 ? -6.331 8.405 17.175 1.00 96.25 77 GLY A C 1
ATOM 555 O O . GLY A 1 77 ? -5.136 8.607 17.399 1.00 96.25 77 GLY A O 1
ATOM 556 N N . LEU A 1 78 ? -6.754 7.293 16.565 1.00 96.12 78 LEU A N 1
ATOM 557 C CA . LEU A 1 78 ? -5.858 6.271 16.036 1.00 96.12 78 LEU A CA 1
ATOM 558 C C . LEU A 1 78 ? -5.189 6.774 14.750 1.00 96.12 78 LEU A C 1
ATOM 560 O O . LEU A 1 78 ? -5.861 7.064 13.769 1.00 96.12 78 LEU A O 1
ATOM 564 N N . GLY A 1 79 ? -3.856 6.863 14.751 1.00 92.81 79 GLY A N 1
ATOM 565 C CA . GLY A 1 79 ? -3.097 7.332 13.585 1.00 92.81 79 GLY A CA 1
ATOM 566 C C . GLY A 1 79 ? -2.682 6.224 12.615 1.00 92.81 79 GLY A C 1
ATOM 567 O O . GLY A 1 79 ? -2.815 6.380 11.408 1.00 92.81 79 GLY A O 1
ATOM 568 N N . VAL A 1 80 ? -2.152 5.108 13.127 1.00 93.25 80 VAL A N 1
ATOM 569 C CA . VAL A 1 80 ? -1.597 4.009 12.316 1.00 93.25 80 VAL A CA 1
ATOM 570 C C . VAL A 1 80 ? -1.846 2.673 13.011 1.00 93.25 80 VAL A C 1
ATOM 572 O O . VAL A 1 80 ? -1.689 2.564 14.229 1.00 93.25 80 VAL A O 1
ATOM 575 N N . VAL A 1 81 ? -2.164 1.644 12.223 1.00 92.81 81 VAL A N 1
ATOM 576 C CA . VAL A 1 81 ? -2.179 0.240 12.649 1.00 92.81 81 VAL A CA 1
ATOM 577 C C . VAL A 1 81 ? -0.978 -0.466 12.024 1.00 92.81 81 VAL A C 1
ATOM 579 O O . VAL A 1 81 ? -0.838 -0.498 10.806 1.00 92.81 81 VAL A O 1
ATOM 582 N N . GLY A 1 82 ? -0.101 -1.024 12.859 1.00 89.88 82 GLY A N 1
ATOM 583 C CA . GLY A 1 82 ? 1.018 -1.854 12.414 1.00 89.88 82 GLY A CA 1
ATOM 584 C C . GLY A 1 82 ? 0.651 -3.333 12.468 1.00 89.88 82 GLY A C 1
ATOM 585 O O . GLY A 1 82 ? 0.134 -3.803 13.484 1.00 89.88 82 GLY A O 1
ATOM 586 N N . PHE A 1 83 ? 0.923 -4.069 11.394 1.00 89.38 83 PHE A N 1
ATOM 587 C CA . PHE A 1 83 ? 0.658 -5.503 11.345 1.00 89.38 83 PHE A CA 1
ATOM 588 C C . PHE A 1 83 ? 1.820 -6.257 11.988 1.00 89.38 83 PHE A C 1
ATOM 590 O O . PH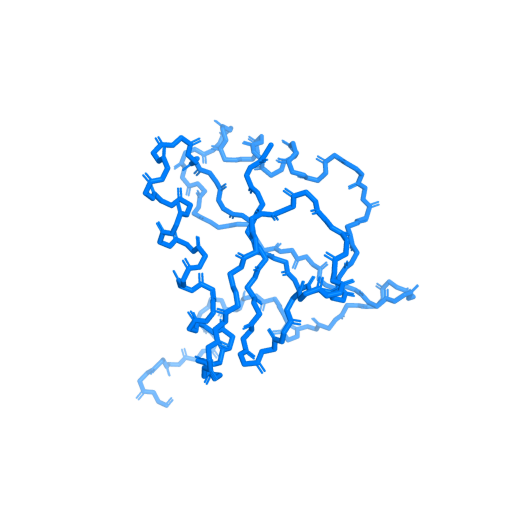E A 1 83 ? 2.984 -5.867 11.874 1.00 89.38 83 PHE A O 1
ATOM 597 N N . ARG A 1 84 ? 1.510 -7.356 12.679 1.00 88.56 84 ARG A N 1
ATOM 598 C CA .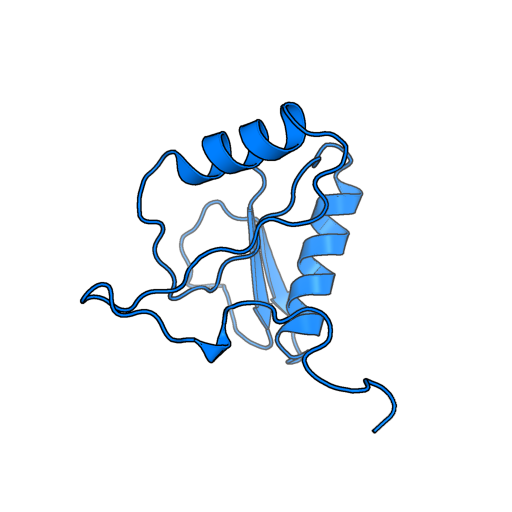 ARG A 1 84 ? 2.543 -8.271 13.159 1.00 88.56 84 ARG A CA 1
ATOM 599 C C . ARG A 1 84 ? 2.931 -9.204 12.020 1.00 88.56 84 ARG A C 1
ATOM 601 O O . ARG A 1 84 ? 2.107 -10.001 11.590 1.00 88.56 84 ARG A O 1
ATOM 608 N N . VAL A 1 85 ? 4.184 -9.122 11.588 1.00 89.56 85 VAL A N 1
ATOM 609 C CA . VAL A 1 85 ? 4.755 -10.049 10.607 1.00 89.56 85 VAL A CA 1
ATOM 610 C C . VAL A 1 85 ? 5.214 -11.315 11.322 1.00 89.56 85 VAL A C 1
ATOM 612 O O . VAL A 1 85 ? 5.960 -11.241 12.302 1.00 89.56 85 VAL A O 1
ATOM 615 N N . ALA A 1 86 ? 4.773 -12.461 10.821 1.00 91.12 86 ALA A N 1
ATOM 616 C CA . ALA A 1 86 ? 5.211 -13.778 11.250 1.00 91.12 86 ALA A CA 1
ATOM 617 C C . ALA A 1 86 ? 5.609 -14.606 10.025 1.00 91.12 86 ALA A C 1
ATOM 619 O O . ALA A 1 86 ? 5.066 -14.393 8.943 1.00 91.12 86 ALA A O 1
ATOM 620 N N . ASP A 1 87 ? 6.555 -15.523 10.210 1.00 90.75 87 ASP A N 1
ATOM 621 C CA . ASP A 1 87 ? 6.869 -16.546 9.212 1.00 90.75 87 ASP A CA 1
ATOM 622 C C . ASP A 1 87 ? 5.795 -17.652 9.173 1.00 90.75 87 ASP A C 1
ATOM 624 O O . ASP A 1 87 ? 4.817 -17.635 9.929 1.00 90.75 87 ASP A O 1
ATOM 628 N N . GLU A 1 88 ? 5.980 -18.643 8.303 1.00 88.44 88 GLU A N 1
ATOM 629 C CA . GLU A 1 88 ? 5.074 -19.782 8.128 1.00 88.44 88 GLU A CA 1
ATOM 630 C C . GLU A 1 88 ? 4.902 -20.654 9.387 1.00 88.44 88 GLU A C 1
ATOM 632 O O . GLU A 1 88 ? 3.975 -21.463 9.469 1.00 88.44 88 GLU A O 1
ATOM 637 N N . HIS A 1 89 ? 5.772 -20.492 10.387 1.00 91.00 89 HIS A N 1
ATOM 638 C CA . HIS A 1 89 ? 5.713 -21.178 11.675 1.00 91.00 89 HIS A CA 1
ATOM 639 C C . HIS A 1 89 ? 5.134 -20.294 12.790 1.00 91.00 89 HIS A C 1
ATOM 641 O O . HIS A 1 89 ? 5.042 -20.727 13.942 1.00 91.00 89 HIS A O 1
ATOM 647 N N . GLY A 1 90 ? 4.719 -19.066 12.466 1.00 88.69 90 GLY A N 1
ATOM 648 C CA . GLY A 1 90 ? 4.179 -18.100 13.416 1.00 88.69 90 GLY A CA 1
ATOM 649 C C . GLY A 1 90 ? 5.250 -17.355 14.217 1.00 88.69 90 GLY A C 1
ATOM 650 O O . GLY A 1 90 ? 4.913 -16.636 15.164 1.00 88.69 90 GLY A O 1
ATOM 651 N N . HIS A 1 91 ? 6.5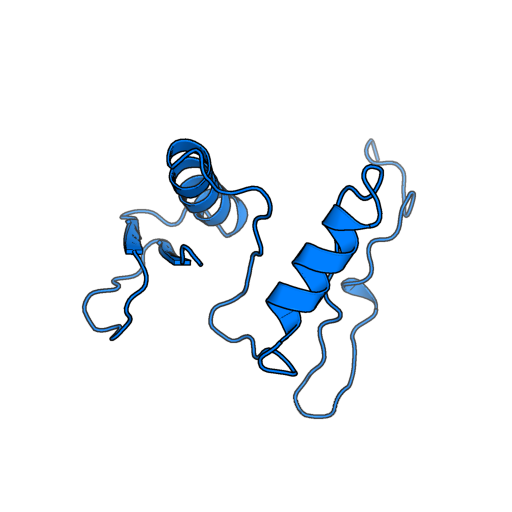33 -17.504 13.881 1.00 91.19 91 HIS A N 1
ATOM 652 C CA . HIS A 1 91 ? 7.606 -16.804 14.574 1.00 91.19 91 HIS A CA 1
ATOM 653 C C . HIS A 1 91 ? 7.682 -15.343 14.113 1.00 91.19 91 HIS A C 1
ATOM 655 O O . HIS A 1 91 ? 7.695 -15.028 12.927 1.00 91.19 91 HIS A O 1
ATOM 661 N N . THR A 1 92 ? 7.719 -14.426 15.083 1.00 89.75 92 THR A N 1
ATOM 662 C CA . THR A 1 92 ? 7.744 -12.975 14.857 1.00 89.75 92 THR A CA 1
ATOM 663 C C . THR A 1 92 ? 9.104 -12.393 15.223 1.00 89.75 92 THR A C 1
ATOM 665 O O . THR A 1 92 ? 9.596 -12.580 16.336 1.00 89.75 92 THR A O 1
ATOM 668 N N . GLU A 1 93 ? 9.656 -11.571 14.335 1.00 84.25 93 GLU A N 1
ATOM 669 C CA . GLU A 1 93 ? 10.877 -10.811 14.601 1.00 84.25 93 GLU A CA 1
ATOM 670 C C . GLU A 1 93 ? 10.598 -9.498 15.350 1.00 84.25 93 GLU A C 1
ATOM 672 O O . GLU A 1 93 ? 9.755 -8.688 14.959 1.00 84.25 93 GLU A O 1
ATOM 677 N N . ARG A 1 94 ? 11.374 -9.220 16.408 1.00 78.81 94 ARG A N 1
ATOM 678 C CA . ARG A 1 94 ? 11.204 -8.005 17.236 1.00 78.81 94 ARG A CA 1
ATOM 679 C C . ARG A 1 94 ? 11.553 -6.707 16.508 1.00 78.81 94 ARG A C 1
ATOM 681 O O . ARG A 1 94 ? 11.143 -5.637 16.953 1.00 78.81 94 ARG A O 1
ATOM 688 N N . ARG A 1 95 ? 12.304 -6.784 15.404 1.00 79.81 95 ARG A N 1
ATOM 689 C CA . ARG A 1 95 ? 12.730 -5.612 14.618 1.00 79.81 95 ARG A CA 1
ATOM 690 C C . ARG A 1 95 ? 11.563 -4.841 13.993 1.00 79.81 95 ARG A C 1
ATOM 692 O O . ARG A 1 95 ? 11.716 -3.657 13.722 1.00 79.81 95 ARG A O 1
ATOM 699 N N . TRP A 1 96 ? 10.420 -5.500 13.798 1.00 68.81 96 TRP A N 1
ATOM 700 C CA . TRP A 1 96 ? 9.244 -4.931 13.136 1.00 68.81 96 TRP A CA 1
ATOM 701 C C . TRP A 1 96 ? 8.294 -4.197 14.082 1.00 68.81 96 TRP A C 1
ATOM 703 O O . TRP A 1 96 ? 7.372 -3.530 13.628 1.00 68.81 96 TRP A O 1
ATOM 713 N N . VAL A 1 97 ? 8.508 -4.295 15.397 1.00 71.38 97 VAL A N 1
ATOM 714 C CA . VAL A 1 97 ? 7.697 -3.572 16.379 1.00 71.38 97 VAL A CA 1
ATOM 715 C C . VAL A 1 97 ? 8.203 -2.128 16.461 1.00 71.38 97 VAL A C 1
ATOM 717 O O . VAL A 1 97 ? 9.350 -1.923 16.879 1.00 71.38 97 VAL A O 1
ATOM 720 N N . PRO A 1 98 ? 7.387 -1.112 16.109 1.00 68.94 98 PRO A N 1
ATOM 721 C CA . PRO A 1 98 ? 7.806 0.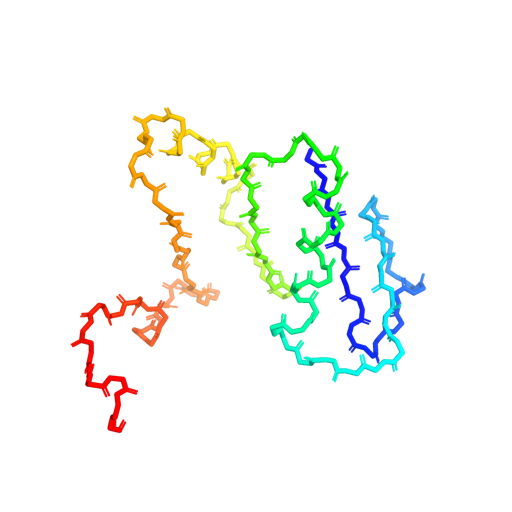280 16.194 1.00 68.94 98 PRO A CA 1
ATOM 722 C C . PRO A 1 98 ? 8.168 0.633 17.636 1.00 68.94 98 PRO A C 1
ATOM 724 O O . PRO A 1 98 ? 7.341 0.569 18.546 1.00 68.94 98 PRO A O 1
ATOM 727 N N . ARG A 1 99 ? 9.424 1.013 17.861 1.00 72.56 99 ARG A N 1
ATOM 728 C CA . ARG A 1 99 ? 9.888 1.491 19.163 1.00 72.56 99 ARG A CA 1
ATOM 729 C C . ARG A 1 99 ? 9.845 3.012 19.166 1.00 72.56 99 ARG A C 1
ATOM 731 O O . ARG A 1 99 ? 10.758 3.670 18.669 1.00 72.56 99 ARG A O 1
ATOM 738 N N . LEU A 1 100 ? 8.790 3.578 19.745 1.00 69.62 100 LEU A N 1
ATOM 739 C CA . LEU A 1 100 ? 8.756 5.008 20.041 1.00 69.62 100 LEU A CA 1
ATOM 740 C C . LEU A 1 100 ? 9.941 5.349 20.953 1.00 69.62 100 LEU A C 1
ATOM 742 O O . LEU A 1 100 ? 10.119 4.722 21.996 1.00 69.62 100 LEU A O 1
ATOM 746 N N . ARG A 1 101 ? 10.744 6.345 20.555 1.00 67.31 101 ARG A N 1
ATOM 747 C CA . ARG A 1 101 ? 11.922 6.822 21.309 1.00 67.31 101 ARG A CA 1
ATOM 748 C C . ARG A 1 101 ? 13.029 5.769 21.484 1.00 67.31 101 ARG A C 1
ATOM 750 O O . ARG A 1 101 ? 13.717 5.755 22.498 1.00 67.31 101 ARG A O 1
ATOM 757 N N . ALA A 1 102 ? 13.218 4.894 20.494 1.00 70.75 102 ALA A N 1
ATOM 758 C CA . ALA A 1 102 ? 14.300 3.902 20.490 1.00 70.75 102 ALA A CA 1
ATOM 759 C C . ALA A 1 102 ? 15.716 4.507 20.531 1.00 70.75 102 ALA A C 1
ATOM 761 O O . ALA A 1 102 ? 16.659 3.815 20.914 1.00 70.75 102 ALA A O 1
ATOM 762 N N . GLY A 1 103 ? 15.849 5.764 20.107 1.00 70.56 103 GLY A N 1
ATOM 763 C CA . GLY A 1 103 ? 17.083 6.538 20.037 1.00 70.56 103 GLY A CA 1
ATOM 764 C C . GLY A 1 103 ? 16.785 7.999 19.687 1.00 70.56 103 GLY A C 1
ATOM 765 O O . GLY A 1 103 ? 15.631 8.352 19.432 1.00 70.56 103 GLY A O 1
ATOM 766 N N . ASP A 1 104 ? 17.819 8.837 19.710 1.00 73.69 104 ASP A N 1
ATOM 767 C CA . ASP A 1 104 ? 17.753 10.232 19.264 1.00 73.69 104 ASP A CA 1
ATOM 768 C C . ASP A 1 104 ? 17.816 10.269 17.726 1.00 73.69 104 ASP A C 1
ATOM 770 O O . ASP A 1 104 ? 18.825 9.835 17.176 1.00 73.69 104 ASP A O 1
ATOM 774 N N . PRO A 1 105 ? 16.773 10.745 17.018 1.00 64.44 105 PRO A N 1
ATOM 775 C CA . PRO A 1 105 ? 16.762 10.791 15.555 1.00 64.44 105 PRO A CA 1
ATOM 776 C C . PRO A 1 105 ? 17.792 11.766 14.964 1.00 64.44 105 PRO A C 1
ATOM 778 O O . PRO A 1 105 ? 18.000 11.758 13.754 1.00 64.44 105 PRO A O 1
ATOM 781 N N . MET A 1 106 ? 18.420 12.605 15.796 1.00 72.62 106 MET A N 1
ATOM 782 C CA . MET A 1 106 ? 19.492 13.523 15.406 1.00 72.62 106 MET A CA 1
ATOM 783 C C . MET A 1 106 ? 20.900 12.962 15.668 1.00 72.62 106 MET A C 1
ATOM 785 O O . MET A 1 106 ? 21.877 13.696 15.501 1.00 72.62 106 MET A O 1
ATOM 789 N N . ARG A 1 107 ? 21.020 11.698 16.095 1.00 52.34 107 ARG A N 1
ATOM 790 C CA . ARG A 1 107 ? 22.298 11.008 16.329 1.00 52.34 107 ARG A CA 1
ATOM 791 C C . ARG A 1 107 ? 22.521 9.831 15.397 1.00 52.34 107 ARG A C 1
ATOM 793 O O . ARG A 1 107 ? 21.542 9.133 15.065 1.00 52.34 107 ARG A O 1
#

pLDDT: mean 91.52, std 9.07, range [52.34, 98.31]

Mean predicted aligned error: 4.98 Å

Secondary structure (DSSP, 8-state):
---EEEETTS--TT---SSEEEE-SS--HHHHHHHHHHHHHHHTS--S------TT---SSTTHHHHHHHHHHH-TT----PPPP--TT----GGGS--TTSS-TT-

Radius of gyration: 16.15 Å; Cα contacts (8 Å, |Δi|>4): 75; chains: 1; bounding box: 36×35×39 Å

Solvent-accessible surface area (backbone atoms only — not comparable to full-atom values): 7320 Å² total; per-residue (Å²): 136,91,51,72,44,67,19,60,50,33,88,55,84,86,61,90,68,94,48,51,73,45,68,36,89,56,68,57,52,72,69,44,41,49,49,56,48,51,52,59,48,57,74,66,73,80,66,91,75,88,84,90,79,64,96,88,64,80,77,97,52,97,53,55,69,60,53,55,53,46,54,45,72,78,31,86,84,63,86,81,86,82,76,86,66,55,51,100,83,65,56,63,64,73,86,73,58,86,61,86,80,77,62,62,93,91,108

Sequence (107 aa):
ARVVLVGNATSLADVATEATKVPLAENLGCPGGRNVALELLRDSGDVDVVVELDDDGLLVADDVFRQVSGLFAENPGLGVVGFRVADEHGHTERRWVPRLRAGDPMR